Protein AF-A0A182MPG1-F1 (afdb_monomer_lite)

InterPro domains:
  IPR003508 CIDE-N domain [PF02017] (20-88)
  IPR003508 CIDE-N domain [PS51135] (14-90)
  IPR003508 CIDE-N domain [SM00266] (19-88)

Structure (mmCIF, N/CA/C/O backbone):
data_AF-A0A182MPG1-F1
#
_entry.id   AF-A0A182MPG1-F1
#
loop_
_atom_site.group_PDB
_atom_site.id
_atom_site.type_symbol
_atom_site.label_atom_id
_atom_site.label_alt_id
_atom_site.label_comp_id
_atom_site.label_asym_id
_atom_site.label_entity_id
_atom_site.label_seq_id
_atom_site.pdbx_PDB_ins_code
_atom_site.Cartn_x
_atom_site.Cartn_y
_atom_site.Cartn_z
_atom_site.occupancy
_atom_site.B_iso_or_equiv
_atom_site.auth_seq_id
_atom_site.auth_comp_id
_atom_site.auth_asym_id
_atom_site.auth_atom_id
_atom_site.pdbx_PDB_model_num
ATOM 1 N N . MET A 1 1 ? -39.205 3.440 15.654 1.00 40.41 1 MET A N 1
ATOM 2 C CA . MET A 1 1 ? -37.784 3.112 15.897 1.00 40.41 1 MET A CA 1
ATOM 3 C C . MET A 1 1 ? -37.201 2.567 14.600 1.00 40.41 1 MET A C 1
ATOM 5 O O . MET A 1 1 ? -37.472 1.423 14.283 1.00 40.41 1 MET A O 1
ATOM 9 N N . ASN A 1 2 ? -36.494 3.387 13.814 1.00 43.78 2 ASN A N 1
ATOM 10 C CA . ASN A 1 2 ? -35.756 2.921 12.631 1.00 43.78 2 ASN A CA 1
ATOM 11 C C . ASN A 1 2 ? -34.266 2.950 12.974 1.00 43.78 2 ASN A C 1
ATOM 13 O O . ASN A 1 2 ? -33.605 3.984 12.898 1.00 43.78 2 ASN A O 1
ATOM 17 N N . LEU A 1 3 ? -33.787 1.811 13.464 1.00 46.62 3 LEU A N 1
ATOM 18 C CA . LEU A 1 3 ? -32.393 1.553 13.791 1.00 46.62 3 LEU A CA 1
ATOM 19 C C . LEU A 1 3 ? -31.686 1.035 12.537 1.00 46.62 3 LEU A C 1
ATOM 21 O O . LEU A 1 3 ? -31.651 -0.172 12.343 1.00 46.62 3 LEU A O 1
ATOM 25 N N . SER A 1 4 ? -31.140 1.924 11.703 1.00 46.75 4 SER A N 1
ATOM 26 C CA . SER A 1 4 ? -30.014 1.593 10.801 1.00 46.75 4 SER A CA 1
ATOM 27 C C . SER A 1 4 ? -29.533 2.778 9.950 1.00 46.75 4 SER A C 1
ATOM 29 O O . SER A 1 4 ? -28.983 2.589 8.874 1.00 46.75 4 SER A O 1
ATOM 31 N N . ASN A 1 5 ? -29.601 4.015 10.457 1.00 42.50 5 ASN A N 1
ATOM 32 C CA . ASN A 1 5 ? -28.712 5.082 9.957 1.00 42.50 5 ASN A CA 1
ATOM 33 C C . ASN A 1 5 ? -27.283 4.955 10.542 1.00 42.50 5 ASN A C 1
ATOM 35 O O . ASN A 1 5 ? -26.509 5.909 10.551 1.00 42.50 5 ASN A O 1
ATOM 39 N N . SER A 1 6 ? -26.921 3.769 11.042 1.00 43.47 6 SER A N 1
ATOM 40 C CA . SER A 1 6 ? -25.649 3.489 11.717 1.00 43.47 6 SER A CA 1
ATOM 41 C C . SER A 1 6 ? -24.460 3.291 10.769 1.00 43.47 6 SER A C 1
ATOM 43 O O . SER A 1 6 ? -23.341 3.146 11.247 1.00 43.47 6 SER A O 1
ATOM 45 N N . ILE A 1 7 ? -24.652 3.326 9.445 1.00 49.94 7 ILE A N 1
ATOM 46 C CA . ILE A 1 7 ? -23.551 3.136 8.475 1.00 49.94 7 ILE A CA 1
ATOM 47 C C . ILE A 1 7 ? -22.720 4.425 8.282 1.00 49.94 7 ILE A C 1
ATOM 49 O O . ILE A 1 7 ? -21.638 4.398 7.715 1.00 49.94 7 ILE A O 1
ATOM 53 N N . GLN A 1 8 ? -23.152 5.563 8.830 1.00 46.91 8 GLN A N 1
ATOM 54 C CA . GLN A 1 8 ? -22.459 6.852 8.666 1.00 46.91 8 GLN A CA 1
ATOM 55 C C . GLN A 1 8 ? -21.377 7.133 9.731 1.00 46.91 8 GLN A C 1
ATOM 57 O O . GLN A 1 8 ? -20.871 8.252 9.801 1.00 46.91 8 GLN A O 1
ATOM 62 N N . ARG A 1 9 ? -21.039 6.170 10.608 1.00 46.00 9 ARG A N 1
ATOM 63 C CA . ARG A 1 9 ? -20.110 6.414 11.735 1.00 46.00 9 ARG A CA 1
ATOM 64 C C . ARG A 1 9 ? -18.909 5.473 11.844 1.00 46.00 9 ARG A C 1
ATOM 66 O O . ARG A 1 9 ? -18.191 5.557 12.838 1.00 46.00 9 ARG A O 1
ATOM 73 N N . TYR A 1 10 ? -18.620 4.667 10.825 1.00 45.84 10 TYR A N 1
ATOM 74 C CA . TYR A 1 10 ? -17.230 4.267 10.612 1.00 45.84 10 TYR A CA 1
ATOM 75 C C . TYR A 1 10 ? -16.560 5.450 9.934 1.00 45.84 10 TYR A C 1
ATOM 77 O O . TYR A 1 10 ? -16.727 5.684 8.741 1.00 45.84 10 TYR A O 1
ATOM 85 N N . ARG A 1 11 ? -15.898 6.282 10.739 1.00 46.31 11 ARG A N 1
ATOM 86 C CA . ARG A 1 11 ? -14.968 7.291 10.242 1.00 46.31 11 ARG A CA 1
ATOM 87 C C . ARG A 1 11 ? -13.987 6.530 9.360 1.00 46.31 11 ARG A C 1
ATOM 89 O O . ARG A 1 11 ? -13.147 5.806 9.881 1.00 46.31 11 ARG A O 1
ATOM 96 N N . ILE A 1 12 ? -14.164 6.614 8.046 1.00 54.47 12 ILE A N 1
ATOM 97 C CA . ILE A 1 12 ? -13.234 6.024 7.098 1.00 54.47 12 ILE A CA 1
ATOM 98 C C . ILE A 1 12 ? -11.976 6.872 7.261 1.00 54.47 12 ILE A C 1
ATOM 100 O O . ILE A 1 12 ? -11.898 7.966 6.707 1.00 54.47 12 ILE A O 1
ATOM 104 N N . ASN A 1 13 ? -11.030 6.442 8.100 1.00 51.19 13 ASN A N 1
ATOM 105 C CA . ASN A 1 13 ? -9.737 7.118 8.180 1.00 51.19 13 ASN A CA 1
ATOM 106 C C . ASN A 1 13 ? -9.120 7.172 6.770 1.00 51.19 13 ASN A C 1
ATOM 108 O O . ASN A 1 13 ? -8.560 8.189 6.415 1.00 51.19 13 ASN A O 1
ATOM 112 N N . HIS A 1 14 ? -9.424 6.207 5.896 1.00 51.38 14 HIS A N 1
ATOM 113 C CA . HIS A 1 14 ? -9.058 6.170 4.474 1.00 51.38 14 HIS A CA 1
ATOM 114 C C . HIS A 1 14 ? -10.140 6.716 3.510 1.00 51.38 14 HIS A C 1
ATOM 116 O O . HIS A 1 14 ? -10.219 6.288 2.362 1.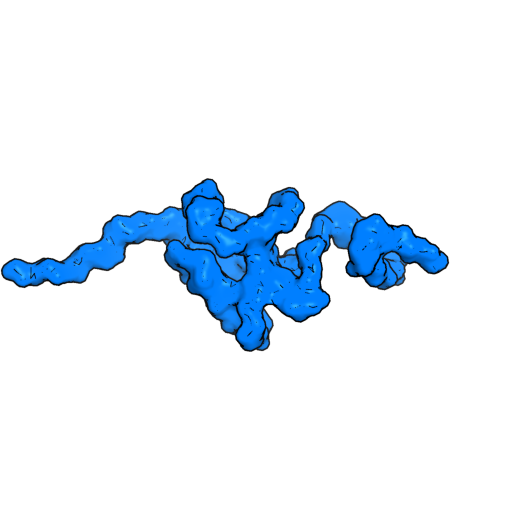00 51.38 14 HIS A O 1
ATOM 122 N N . ALA A 1 15 ? -11.010 7.655 3.923 1.00 51.78 15 ALA A N 1
ATOM 123 C CA . ALA A 1 15 ? -12.078 8.201 3.056 1.00 51.78 15 ALA A CA 1
ATOM 124 C C . ALA A 1 15 ? -11.553 8.799 1.736 1.00 51.78 15 ALA A C 1
ATOM 126 O O . ALA A 1 15 ? -12.291 8.905 0.757 1.00 51.78 15 ALA A O 1
ATOM 127 N N . LEU A 1 16 ? -10.284 9.211 1.734 1.00 57.47 16 LEU A N 1
ATOM 128 C CA . LEU A 1 16 ? -9.586 9.784 0.586 1.00 57.47 16 LEU A CA 1
ATOM 129 C C . LEU A 1 16 ? -9.038 8.715 -0.377 1.00 57.47 16 LEU A C 1
ATOM 131 O O . LEU A 1 16 ? -8.709 9.039 -1.517 1.00 57.47 16 LEU A O 1
ATOM 135 N N . GLY A 1 17 ? -9.022 7.450 0.049 1.00 70.75 17 GLY A N 1
ATOM 136 C CA . GLY A 1 17 ? -8.432 6.322 -0.658 1.00 70.75 17 GLY A CA 1
ATOM 137 C C . GLY A 1 17 ? -6.911 6.279 -0.566 1.00 70.75 17 GLY A C 1
ATOM 138 O O . GLY A 1 17 ? -6.242 7.309 -0.491 1.00 70.75 17 GLY A O 1
ATOM 139 N N . ASP A 1 18 ? -6.376 5.067 -0.605 1.00 82.12 18 ASP A N 1
ATOM 140 C CA . ASP A 1 18 ? -4.943 4.808 -0.584 1.00 82.12 18 ASP A CA 1
ATOM 141 C C . ASP A 1 18 ? -4.384 4.789 -2.001 1.00 82.12 18 ASP A C 1
ATOM 143 O O . ASP A 1 18 ? -5.048 4.394 -2.974 1.00 82.12 18 ASP A O 1
ATOM 147 N N . LEU A 1 19 ? -3.147 5.256 -2.132 1.00 87.38 19 LEU A N 1
ATOM 148 C CA . LEU A 1 19 ? -2.455 5.321 -3.407 1.00 87.38 19 LEU A CA 1
ATOM 149 C C . LEU A 1 19 ? -1.642 4.048 -3.592 1.00 87.38 19 LEU A C 1
ATOM 151 O O . LEU A 1 19 ? -0.567 3.903 -3.024 1.00 87.38 19 LEU A O 1
ATOM 155 N N . ILE A 1 20 ? -2.142 3.151 -4.437 1.00 88.88 20 ILE A N 1
ATOM 156 C CA . ILE A 1 20 ? -1.483 1.890 -4.760 1.00 88.88 20 ILE A CA 1
ATOM 157 C C . ILE A 1 20 ? -0.651 2.062 -6.030 1.00 88.88 20 ILE A C 1
ATOM 159 O O . ILE A 1 20 ? -1.183 2.268 -7.125 1.00 88.88 20 ILE A O 1
ATOM 163 N N . LYS A 1 21 ? 0.666 1.998 -5.887 1.00 89.56 21 LYS A N 1
ATOM 164 C CA . LYS A 1 21 ? 1.661 2.032 -6.959 1.00 89.56 21 LYS A CA 1
ATOM 165 C C . LYS A 1 21 ? 2.055 0.607 -7.351 1.00 89.56 21 LYS A C 1
ATOM 167 O O . LYS A 1 21 ? 1.965 -0.303 -6.535 1.00 89.56 21 LYS A O 1
ATOM 172 N N . ASP A 1 22 ? 2.484 0.398 -8.589 1.00 86.38 22 ASP A N 1
ATOM 173 C CA . ASP A 1 22 ? 3.138 -0.859 -8.972 1.00 86.38 22 ASP A CA 1
ATOM 174 C C . ASP A 1 22 ? 4.614 -0.871 -8.527 1.00 86.38 22 ASP A C 1
ATOM 176 O O . ASP A 1 22 ? 5.170 0.172 -8.175 1.00 86.38 22 ASP A O 1
ATOM 180 N N . VAL A 1 23 ? 5.274 -2.030 -8.591 1.00 82.06 23 VAL A N 1
ATOM 181 C CA . VAL A 1 23 ? 6.698 -2.173 -8.232 1.00 82.06 23 VAL A CA 1
ATOM 182 C C . VAL A 1 23 ? 7.629 -1.249 -9.022 1.00 82.06 23 VAL A C 1
ATOM 184 O O . VAL A 1 23 ? 8.657 -0.826 -8.501 1.00 82.06 23 VAL A O 1
ATOM 187 N N . THR A 1 24 ? 7.273 -0.871 -10.253 1.00 78.31 24 THR A N 1
ATOM 188 C CA . THR A 1 24 ? 8.023 0.090 -11.080 1.00 78.31 24 THR A CA 1
ATOM 189 C C . THR A 1 24 ? 7.704 1.553 -10.763 1.00 78.31 24 THR A C 1
ATOM 191 O O . THR A 1 24 ? 8.341 2.449 -11.320 1.00 78.31 24 THR A O 1
ATOM 194 N N . ARG A 1 25 ? 6.728 1.815 -9.879 1.00 79.44 25 ARG A N 1
ATOM 195 C CA . ARG A 1 25 ? 6.160 3.141 -9.566 1.00 79.44 25 ARG A CA 1
ATOM 196 C C . ARG A 1 25 ? 5.686 3.916 -10.804 1.00 79.44 25 ARG A C 1
ATOM 198 O O . ARG A 1 25 ? 5.441 5.121 -10.722 1.00 79.44 25 ARG A O 1
ATOM 205 N N . ALA A 1 26 ? 5.549 3.253 -11.953 1.00 76.06 26 ALA A N 1
ATOM 206 C CA . ALA A 1 26 ? 5.128 3.864 -13.208 1.00 76.06 26 ALA A CA 1
ATOM 207 C C . ALA A 1 26 ? 3.606 4.003 -13.259 1.00 76.06 26 ALA A C 1
ATOM 209 O O . ALA A 1 26 ? 3.075 4.954 -13.840 1.00 76.06 26 ALA A O 1
ATOM 210 N N . ILE A 1 27 ? 2.900 3.066 -12.628 1.00 81.12 27 ILE A N 1
ATOM 211 C CA . ILE A 1 27 ? 1.446 3.048 -12.548 1.00 81.12 27 ILE A CA 1
ATOM 212 C C . ILE A 1 27 ? 1.042 3.321 -11.104 1.00 81.12 27 ILE A C 1
ATOM 214 O O . ILE A 1 27 ? 1.482 2.637 -10.187 1.00 81.12 27 ILE A O 1
ATOM 218 N N . LYS A 1 28 ? 0.148 4.296 -10.912 1.00 86.81 28 LYS A N 1
ATOM 219 C CA . LYS A 1 28 ? -0.502 4.571 -9.626 1.00 86.81 28 LYS A CA 1
ATOM 220 C C . LYS A 1 28 ? -2.016 4.509 -9.757 1.00 86.81 28 LYS A C 1
ATOM 222 O O . LYS A 1 28 ? -2.589 5.011 -10.729 1.00 86.81 28 LYS A O 1
ATOM 227 N N . LYS A 1 29 ? -2.671 3.895 -8.780 1.00 85.75 29 LYS A N 1
ATOM 228 C CA . LYS A 1 29 ? -4.114 3.678 -8.722 1.00 85.75 29 LYS A CA 1
ATOM 229 C C . LYS A 1 29 ? -4.615 4.100 -7.347 1.00 85.75 29 LYS A C 1
ATOM 231 O O . LYS A 1 29 ? -4.155 3.589 -6.340 1.00 85.75 29 LYS A O 1
ATOM 236 N N . ALA A 1 30 ? -5.586 5.005 -7.313 1.00 85.62 30 ALA A N 1
ATOM 237 C CA . ALA A 1 30 ? -6.287 5.325 -6.075 1.00 85.62 30 ALA A CA 1
ATOM 238 C C . ALA A 1 30 ? -7.350 4.252 -5.797 1.00 85.62 30 ALA A C 1
ATOM 240 O O . ALA A 1 30 ? -8.198 3.974 -6.664 1.00 85.62 30 ALA A O 1
ATOM 241 N N . VAL A 1 31 ? -7.297 3.651 -4.612 1.00 83.94 31 VAL A N 1
ATOM 242 C CA . VAL A 1 31 ? -8.235 2.636 -4.131 1.00 83.94 31 VAL A CA 1
ATOM 243 C C . VAL A 1 31 ? -8.887 3.152 -2.857 1.00 83.94 31 VAL A C 1
ATOM 245 O O . VAL A 1 31 ? -8.222 3.362 -1.856 1.00 83.94 31 VAL A O 1
ATOM 248 N N . VAL A 1 32 ? -10.203 3.359 -2.890 1.00 81.44 32 VAL A N 1
ATOM 249 C CA . VAL A 1 32 ? -10.968 3.701 -1.684 1.00 81.44 32 VAL A CA 1
ATOM 250 C C . VAL A 1 32 ? -11.450 2.404 -1.060 1.00 81.44 32 VAL A C 1
ATOM 252 O O . VAL A 1 32 ? -12.270 1.704 -1.662 1.00 81.44 32 VAL A O 1
ATOM 255 N N . ALA A 1 33 ? -10.934 2.077 0.116 1.00 75.81 33 ALA A N 1
ATOM 256 C CA . ALA A 1 33 ? -11.244 0.861 0.850 1.00 75.81 33 ALA A CA 1
ATOM 257 C C . ALA A 1 33 ? -11.264 1.141 2.356 1.00 75.81 33 ALA A C 1
ATOM 259 O O . ALA A 1 33 ? -10.609 2.067 2.831 1.00 75.81 33 ALA A O 1
ATOM 260 N N . GLY A 1 34 ? -12.065 0.372 3.093 1.00 71.38 34 GLY A N 1
ATOM 261 C CA . GLY A 1 34 ? -12.117 0.453 4.558 1.00 71.38 34 GLY A CA 1
ATOM 262 C C . GLY A 1 34 ? -11.167 -0.514 5.265 1.00 71.38 34 GLY A C 1
ATOM 263 O O . GLY A 1 34 ? -10.907 -0.337 6.452 1.00 71.38 34 GLY A O 1
ATOM 264 N N . THR A 1 35 ? -10.678 -1.527 4.545 1.00 79.50 35 THR A N 1
ATOM 265 C CA . THR A 1 35 ? -9.884 -2.644 5.067 1.00 79.50 35 THR A CA 1
ATOM 266 C C . THR A 1 35 ? -8.764 -3.019 4.101 1.00 79.50 35 THR A C 1
ATOM 268 O O . THR A 1 35 ? -8.848 -2.758 2.896 1.00 79.50 35 THR A O 1
ATOM 271 N N . LEU A 1 36 ? -7.726 -3.678 4.619 1.00 83.44 36 LEU A N 1
ATOM 272 C CA . LEU A 1 36 ? -6.583 -4.140 3.828 1.00 83.44 36 LEU A CA 1
ATOM 273 C C . LEU A 1 36 ? -6.998 -5.166 2.758 1.00 83.44 36 LEU A C 1
ATOM 275 O O . LEU A 1 36 ? -6.524 -5.112 1.623 1.00 83.44 36 LEU A O 1
ATOM 279 N N . ASP A 1 37 ? -7.919 -6.071 3.091 1.00 85.56 37 ASP A N 1
ATOM 280 C CA . ASP A 1 37 ? -8.444 -7.074 2.155 1.00 85.56 37 ASP A CA 1
ATOM 281 C C . ASP A 1 37 ? -9.176 -6.431 0.963 1.00 85.56 37 ASP A C 1
ATOM 283 O O . ASP A 1 37 ? -8.958 -6.796 -0.200 1.00 85.56 37 ASP A O 1
ATOM 287 N N . GLU A 1 38 ? -9.963 -5.381 1.227 1.00 85.62 38 GLU A N 1
ATOM 288 C CA . GLU A 1 38 ? -10.597 -4.598 0.168 1.00 85.62 38 GLU A CA 1
ATOM 289 C C . GLU A 1 38 ? -9.564 -3.890 -0.714 1.00 85.62 38 GLU A C 1
ATOM 291 O O . GLU A 1 38 ? -9.755 -3.829 -1.933 1.00 85.62 38 GLU A O 1
ATOM 296 N N . VAL A 1 39 ? -8.485 -3.352 -0.128 1.00 86.25 39 VAL A N 1
ATOM 297 C CA . VAL A 1 39 ? -7.395 -2.723 -0.890 1.00 86.25 39 VAL A CA 1
ATOM 298 C C . VAL A 1 39 ? -6.788 -3.731 -1.855 1.00 86.25 39 VAL A C 1
ATOM 300 O O . VAL A 1 39 ? -6.689 -3.433 -3.044 1.00 86.25 39 VAL A O 1
ATOM 303 N N . ARG A 1 40 ? -6.427 -4.927 -1.377 1.00 88.19 40 ARG A N 1
ATOM 304 C CA . ARG A 1 40 ? -5.818 -5.992 -2.193 1.00 88.19 40 ARG A CA 1
ATOM 305 C C . ARG A 1 40 ? -6.739 -6.423 -3.329 1.00 88.19 40 ARG A C 1
ATOM 307 O O . ARG A 1 40 ? -6.310 -6.459 -4.482 1.00 88.19 40 ARG A O 1
ATOM 314 N N . SER A 1 41 ? -8.012 -6.655 -3.027 1.00 88.69 41 SER A N 1
ATOM 315 C CA . SER A 1 41 ? -9.014 -7.068 -4.014 1.00 88.69 41 SER A CA 1
ATOM 316 C C . SER A 1 41 ? -9.247 -5.998 -5.087 1.00 88.69 41 SER A C 1
ATOM 318 O O . SER A 1 41 ? -9.171 -6.277 -6.285 1.00 88.69 41 SER A O 1
ATOM 320 N N . LYS A 1 42 ? -9.456 -4.738 -4.681 1.00 88.19 42 LYS A N 1
ATOM 321 C CA . LYS A 1 42 ? -9.656 -3.615 -5.615 1.00 88.19 42 LYS A CA 1
ATOM 322 C C . LYS A 1 42 ? -8.386 -3.278 -6.389 1.00 88.19 42 LYS A C 1
ATOM 324 O O . LYS A 1 42 ? -8.473 -2.853 -7.540 1.00 88.19 42 LYS A O 1
ATOM 329 N N . ALA A 1 43 ? -7.211 -3.426 -5.777 1.00 88.88 43 ALA A N 1
ATOM 330 C CA . ALA A 1 43 ? -5.938 -3.272 -6.463 1.00 88.88 43 ALA A CA 1
ATOM 331 C C . ALA A 1 43 ? -5.820 -4.328 -7.565 1.00 88.88 43 ALA A C 1
ATOM 333 O O . ALA A 1 43 ? -5.667 -3.947 -8.722 1.00 88.88 43 ALA A O 1
ATOM 334 N N . ALA A 1 44 ? -5.982 -5.615 -7.246 1.00 89.44 44 ALA A N 1
ATOM 335 C CA . ALA A 1 44 ? -5.958 -6.702 -8.226 1.00 89.44 44 ALA A CA 1
ATOM 336 C C . ALA A 1 44 ? -6.889 -6.414 -9.417 1.00 89.44 44 ALA A C 1
ATOM 338 O O . ALA A 1 44 ? -6.437 -6.395 -10.563 1.00 89.44 44 ALA A O 1
ATOM 339 N N . GLU A 1 45 ? -8.143 -6.034 -9.148 1.00 88.31 45 GLU A N 1
ATOM 340 C CA . GLU A 1 45 ? -9.118 -5.658 -10.178 1.00 88.31 45 GLU A CA 1
ATOM 341 C C . GLU A 1 45 ? -8.646 -4.463 -11.030 1.00 88.31 45 GLU A C 1
ATOM 343 O O . GLU A 1 45 ? -8.675 -4.516 -12.261 1.00 88.31 45 GLU A O 1
ATOM 348 N N . LYS A 1 46 ? -8.139 -3.391 -10.405 1.00 86.56 46 LYS A N 1
ATOM 349 C CA . LYS A 1 46 ? -7.640 -2.195 -11.115 1.00 86.56 46 LYS A CA 1
ATOM 350 C C . LYS A 1 46 ? -6.373 -2.437 -11.926 1.00 86.56 46 LYS A C 1
ATOM 352 O O . LYS A 1 46 ? -6.137 -1.717 -12.902 1.00 86.56 46 LYS A O 1
ATOM 357 N N . PHE A 1 47 ? -5.544 -3.378 -11.493 1.00 84.00 47 PHE A N 1
ATOM 358 C CA . PHE A 1 47 ? -4.356 -3.828 -12.211 1.00 84.00 47 PHE A CA 1
ATOM 359 C C . PHE A 1 47 ? -4.682 -4.937 -13.225 1.00 84.00 47 PHE A C 1
ATOM 361 O O . PHE A 1 47 ? -3.810 -5.306 -14.008 1.00 84.00 47 PHE A O 1
ATOM 368 N N . GLY A 1 48 ? -5.929 -5.425 -13.267 1.00 84.06 48 GLY A N 1
ATOM 369 C CA . GLY A 1 48 ? -6.372 -6.476 -14.183 1.00 84.06 48 GLY A CA 1
ATOM 370 C C . GLY A 1 48 ? -5.752 -7.842 -13.882 1.00 84.06 48 GLY A C 1
ATOM 371 O O . GLY A 1 48 ? -5.565 -8.643 -14.796 1.00 84.06 48 GLY A O 1
ATOM 372 N N . ARG A 1 49 ? -5.386 -8.092 -12.623 1.00 82.50 49 ARG A N 1
ATOM 373 C CA . ARG A 1 49 ? -4.779 -9.338 -12.142 1.00 82.50 49 ARG A CA 1
ATOM 374 C C . ARG A 1 49 ? -5.815 -10.122 -11.334 1.00 82.50 49 ARG A C 1
ATOM 376 O O . ARG A 1 49 ? -6.626 -9.537 -10.623 1.00 82.50 49 ARG A O 1
ATOM 383 N N . THR A 1 50 ? -5.783 -11.445 -11.446 1.00 82.25 50 THR A N 1
ATOM 384 C CA . THR A 1 50 ? -6.600 -12.354 -10.621 1.00 82.25 50 THR A CA 1
ATOM 385 C C . THR A 1 50 ? -5.975 -12.634 -9.258 1.00 82.25 50 THR A C 1
ATOM 387 O O . THR A 1 50 ? -6.689 -12.980 -8.324 1.00 82.25 50 THR A O 1
ATOM 390 N N . ASP A 1 51 ? -4.657 -12.482 -9.142 1.00 87.06 51 ASP A N 1
ATOM 391 C CA . ASP A 1 51 ? -3.916 -12.692 -7.903 1.00 87.06 51 ASP A CA 1
ATOM 392 C C . ASP A 1 51 ? -3.978 -11.456 -7.002 1.00 87.06 51 ASP A C 1
ATOM 394 O O . ASP A 1 51 ? -3.839 -10.321 -7.470 1.00 87.06 51 ASP A O 1
ATOM 398 N N . LEU A 1 52 ? -4.144 -11.688 -5.698 1.00 86.81 52 LEU A N 1
ATOM 399 C CA . LEU A 1 52 ? -4.083 -10.629 -4.698 1.00 86.81 52 LEU A CA 1
ATOM 400 C C . LEU A 1 52 ? -2.631 -10.145 -4.563 1.00 86.81 52 LEU A C 1
ATOM 402 O O . LEU A 1 52 ? -1.744 -10.966 -4.319 1.00 86.81 52 LEU A O 1
ATOM 406 N N . PRO A 1 53 ? -2.364 -8.839 -4.722 1.00 89.38 53 PRO A N 1
ATOM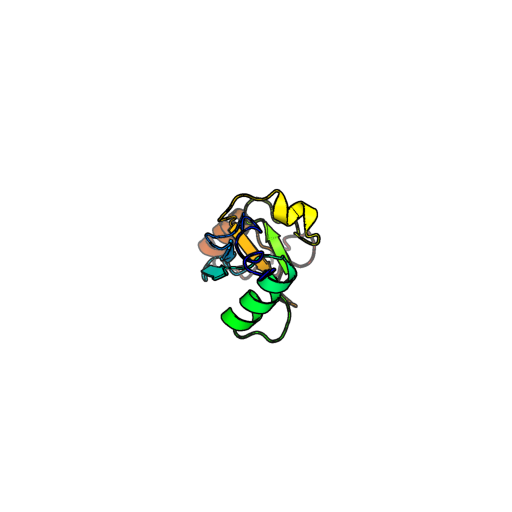 407 C CA . PRO A 1 53 ? -1.037 -8.301 -4.488 1.00 89.38 53 PRO A CA 1
ATOM 408 C C . PRO A 1 53 ? -0.743 -8.228 -2.990 1.00 89.38 53 PRO A C 1
ATOM 410 O O . PRO A 1 53 ? -1.627 -7.919 -2.185 1.00 89.38 53 PRO A O 1
ATOM 413 N N . ASN A 1 54 ? 0.525 -8.402 -2.632 1.00 90.25 54 ASN A N 1
ATOM 414 C CA . ASN A 1 54 ? 1.011 -8.045 -1.310 1.00 90.25 54 ASN A CA 1
ATOM 415 C C . ASN A 1 54 ? 1.261 -6.543 -1.262 1.00 90.25 54 ASN A C 1
ATOM 417 O O . ASN A 1 54 ? 1.863 -5.955 -2.163 1.00 90.25 54 ASN A O 1
ATOM 421 N N . ILE A 1 55 ? 0.794 -5.917 -0.194 1.00 89.31 55 ILE A N 1
ATOM 422 C CA . ILE A 1 55 ? 0.887 -4.476 -0.011 1.00 89.31 55 ILE A CA 1
ATOM 423 C C . ILE A 1 55 ? 2.144 -4.191 0.793 1.00 89.31 55 ILE A C 1
ATOM 425 O O . ILE A 1 55 ? 2.323 -4.749 1.865 1.00 89.31 55 ILE A O 1
ATOM 429 N N . HIS A 1 56 ? 3.011 -3.339 0.268 1.00 90.69 56 HIS A N 1
ATOM 430 C CA . HIS A 1 56 ? 4.228 -2.897 0.940 1.00 90.69 56 HIS A CA 1
ATOM 431 C C . HIS A 1 56 ? 4.229 -1.373 1.039 1.00 90.69 56 HIS A C 1
ATOM 433 O O . HIS A 1 56 ? 3.609 -0.699 0.217 1.00 90.69 56 HIS A O 1
ATOM 439 N N . LEU A 1 57 ? 4.928 -0.800 2.010 1.00 88.06 57 LEU A N 1
ATOM 440 C CA . LEU A 1 57 ? 5.090 0.649 2.096 1.00 88.06 57 LEU A CA 1
ATOM 441 C C . LEU A 1 57 ? 6.009 1.160 0.991 1.00 88.06 57 LEU A C 1
ATOM 443 O O . LEU A 1 57 ? 7.051 0.573 0.697 1.00 88.06 57 LEU A O 1
ATOM 447 N N . ASP A 1 58 ? 5.661 2.304 0.404 1.00 85.25 58 ASP A N 1
ATOM 448 C CA . ASP A 1 58 ? 6.550 2.950 -0.560 1.00 85.25 58 ASP A CA 1
ATOM 449 C C . ASP A 1 58 ? 7.835 3.481 0.094 1.00 85.25 58 ASP A C 1
ATOM 451 O O . ASP A 1 58 ? 8.884 3.496 -0.548 1.00 85.25 58 ASP A O 1
ATOM 455 N N . SER A 1 59 ? 7.751 3.883 1.370 1.00 79.19 59 SER A N 1
ATOM 456 C CA . SER A 1 59 ? 8.848 4.532 2.098 1.00 79.19 59 SER A CA 1
ATOM 457 C C . SER A 1 59 ? 10.047 3.618 2.343 1.00 79.19 59 SER A C 1
ATOM 459 O O . SER A 1 59 ? 11.181 4.079 2.258 1.00 79.19 59 SER A O 1
ATOM 461 N N . ASP A 1 60 ? 9.813 2.359 2.708 1.00 76.81 60 ASP A N 1
ATOM 462 C CA . ASP A 1 60 ? 10.876 1.443 3.139 1.00 76.81 60 ASP A CA 1
ATOM 463 C C . ASP A 1 60 ? 10.678 -0.012 2.689 1.00 76.81 60 ASP A C 1
ATOM 465 O O . ASP A 1 60 ? 11.567 -0.837 2.897 1.00 76.81 60 ASP A O 1
ATOM 469 N N . GLY A 1 61 ? 9.548 -0.334 2.052 1.00 81.25 61 GLY A N 1
ATOM 470 C CA . GLY A 1 61 ? 9.244 -1.694 1.625 1.00 81.25 61 GLY A CA 1
ATOM 471 C C . GLY A 1 61 ? 8.768 -2.619 2.738 1.00 81.25 61 GLY A C 1
ATOM 472 O O . GLY A 1 61 ? 8.770 -3.827 2.530 1.00 81.25 61 GLY A O 1
ATOM 473 N N . THR A 1 62 ? 8.348 -2.103 3.896 1.00 87.06 62 THR A N 1
ATOM 474 C CA . THR A 1 62 ? 7.711 -2.918 4.940 1.00 87.06 62 THR A CA 1
ATOM 475 C C . THR A 1 62 ? 6.416 -3.518 4.406 1.00 87.06 62 THR A C 1
ATOM 477 O O . THR A 1 62 ? 5.556 -2.792 3.903 1.00 87.06 62 THR A O 1
ATOM 480 N N . GLU A 1 63 ? 6.272 -4.838 4.498 1.00 89.19 63 GLU A N 1
ATOM 481 C CA . GLU A 1 63 ? 5.031 -5.520 4.138 1.00 89.19 63 GLU A CA 1
ATOM 482 C C . GLU A 1 63 ? 3.926 -5.163 5.140 1.00 89.19 63 GLU A C 1
ATOM 484 O O . GLU A 1 63 ? 4.122 -5.215 6.351 1.00 89.19 63 GLU A O 1
ATOM 489 N N . VAL A 1 64 ? 2.764 -4.778 4.616 1.00 88.00 64 VAL A N 1
ATOM 490 C CA . VAL A 1 64 ? 1.540 -4.539 5.379 1.00 88.00 64 VAL A CA 1
ATOM 491 C C . VAL A 1 64 ? 0.679 -5.790 5.255 1.00 88.00 64 VAL A C 1
ATOM 493 O O . VAL A 1 64 ? -0.042 -5.980 4.264 1.00 88.00 64 VAL A O 1
ATOM 496 N N . ASP A 1 65 ? 0.792 -6.669 6.245 1.00 87.38 65 ASP A N 1
ATOM 497 C CA . ASP A 1 65 ? 0.073 -7.939 6.329 1.00 87.38 65 ASP A CA 1
ATOM 498 C C . ASP A 1 65 ? -1.154 -7.897 7.249 1.00 87.38 65 ASP A C 1
ATOM 500 O O . ASP A 1 65 ? -2.127 -8.593 6.953 1.00 87.38 65 ASP A O 1
ATOM 504 N N . ASP A 1 66 ? -1.156 -7.017 8.254 1.00 85.75 66 ASP A N 1
ATOM 505 C CA . ASP A 1 66 ? -2.228 -6.884 9.248 1.00 85.75 66 ASP A CA 1
ATOM 506 C C . ASP A 1 66 ? -3.025 -5.565 9.170 1.00 85.75 66 ASP A C 1
ATOM 508 O O . ASP A 1 66 ? -2.513 -4.487 8.842 1.00 85.75 66 ASP A O 1
ATOM 512 N N . GLU A 1 67 ? -4.309 -5.635 9.545 1.00 81.56 67 GLU A N 1
ATOM 513 C CA . GLU A 1 67 ? -5.217 -4.477 9.563 1.00 81.56 67 GLU A CA 1
ATOM 514 C C . GLU A 1 67 ? -4.834 -3.428 10.610 1.00 81.56 67 GLU A C 1
ATOM 516 O O . GLU A 1 67 ? -4.991 -2.233 10.358 1.00 81.56 67 GLU A O 1
ATOM 521 N N . ASP A 1 68 ? -4.316 -3.854 11.764 1.00 84.44 68 ASP A N 1
ATOM 522 C CA . ASP A 1 68 ? -3.906 -2.941 12.833 1.00 84.44 68 ASP A CA 1
ATOM 523 C C . ASP A 1 68 ? -2.812 -1.993 12.340 1.00 84.44 68 ASP A C 1
ATOM 525 O O . ASP A 1 68 ? -2.890 -0.786 12.567 1.00 84.44 68 ASP A O 1
ATOM 529 N N . TYR A 1 69 ? -1.836 -2.520 11.593 1.00 83.31 69 TYR A N 1
ATOM 530 C CA . TYR A 1 69 ? -0.785 -1.709 10.989 1.00 83.31 69 TYR A CA 1
ATOM 531 C C . TYR A 1 69 ? -1.363 -0.748 9.954 1.00 83.31 69 TYR A C 1
ATOM 533 O O . TYR A 1 69 ? -1.088 0.451 9.999 1.00 83.31 69 TYR A O 1
ATOM 541 N N . PHE A 1 70 ? -2.226 -1.252 9.070 1.00 81.94 70 PHE A N 1
ATOM 542 C CA . PHE A 1 70 ? -2.877 -0.448 8.040 1.00 81.94 70 PHE A CA 1
ATOM 543 C C . PHE A 1 70 ? -3.666 0.736 8.627 1.00 81.94 70 PHE A C 1
ATOM 545 O O . PHE A 1 70 ? -3.572 1.846 8.113 1.00 81.94 70 PHE A O 1
ATOM 552 N N . GLN A 1 71 ? -4.361 0.541 9.752 1.00 80.31 71 GLN A N 1
ATOM 553 C CA . GLN A 1 71 ? -5.106 1.605 10.438 1.00 80.31 71 GLN A CA 1
ATOM 554 C C . GLN A 1 71 ? -4.221 2.677 11.086 1.00 80.31 71 GLN A C 1
ATOM 556 O O . GLN A 1 71 ? -4.711 3.773 11.374 1.00 80.31 71 GLN A O 1
ATOM 561 N N . THR A 1 72 ? -2.945 2.377 11.343 1.00 82.38 72 THR A N 1
ATOM 562 C CA . THR A 1 72 ? -1.986 3.379 11.832 1.00 82.38 72 THR A CA 1
ATOM 563 C C . THR A 1 72 ? -1.440 4.281 10.727 1.00 82.38 72 THR A C 1
ATOM 565 O O . THR A 1 72 ? -0.854 5.320 11.036 1.00 82.38 72 THR A O 1
ATOM 568 N N . LEU A 1 73 ? -1.633 3.909 9.456 1.00 79.81 73 LEU A N 1
ATOM 569 C CA . LEU A 1 73 ? -1.138 4.664 8.310 1.00 79.81 73 LEU A CA 1
ATOM 570 C C . LEU A 1 73 ? -1.969 5.920 8.042 1.00 79.81 73 LEU A C 1
ATOM 572 O O . LEU A 1 73 ? -3.152 6.013 8.377 1.00 79.81 73 LEU A O 1
ATOM 576 N N . GLU A 1 74 ? -1.330 6.908 7.413 1.00 77.62 74 GLU A N 1
ATOM 577 C CA . GLU A 1 74 ? -1.998 8.161 7.085 1.00 77.62 74 GLU A CA 1
ATOM 578 C C . GLU A 1 74 ? -3.070 7.987 5.988 1.00 77.62 74 GLU A C 1
ATOM 580 O O . GLU A 1 74 ? -2.910 7.184 5.063 1.00 77.62 74 GLU A O 1
ATOM 585 N N . PRO A 1 75 ? -4.160 8.775 6.045 1.00 69.06 75 PRO A N 1
ATOM 586 C CA . PRO A 1 75 ? -5.158 8.844 4.982 1.00 69.06 75 PRO A CA 1
ATOM 587 C C . PRO A 1 75 ? -4.536 9.355 3.682 1.00 69.06 75 PRO A C 1
ATOM 589 O O . PRO A 1 75 ? -4.365 10.566 3.595 1.00 69.06 75 PRO A O 1
ATOM 592 N N . ASN A 1 76 ? -4.312 8.495 2.674 1.00 72.25 76 ASN A N 1
ATOM 593 C CA . ASN A 1 76 ? -3.527 8.729 1.434 1.00 72.25 76 ASN A CA 1
ATOM 594 C C . ASN A 1 76 ? -2.143 8.064 1.397 1.00 72.25 76 ASN A C 1
ATOM 596 O O . ASN A 1 76 ? -1.353 8.396 0.506 1.00 72.25 76 ASN A O 1
ATOM 600 N N . ALA A 1 77 ? -1.856 7.149 2.324 1.00 80.38 77 ALA A N 1
ATOM 601 C CA . ALA A 1 77 ? -0.594 6.433 2.351 1.00 80.38 77 ALA A CA 1
ATOM 602 C C . ALA A 1 77 ? -0.232 5.878 0.964 1.00 80.38 77 ALA A C 1
ATOM 604 O O . ALA A 1 77 ? -1.068 5.337 0.227 1.00 80.38 77 ALA A O 1
ATOM 605 N N . GLU A 1 78 ? 1.037 6.049 0.604 1.00 87.44 78 GLU A N 1
ATOM 606 C CA . GLU A 1 78 ? 1.582 5.512 -0.632 1.00 87.44 78 GLU A CA 1
ATOM 607 C C . GLU A 1 78 ? 2.037 4.076 -0.389 1.00 87.44 78 GLU A C 1
ATOM 609 O O . GLU A 1 78 ? 2.966 3.801 0.374 1.00 87.44 78 GLU A O 1
ATOM 614 N N . LEU A 1 79 ? 1.352 3.156 -1.052 1.00 89.19 79 LEU A N 1
ATOM 615 C CA . LEU A 1 79 ? 1.550 1.725 -0.927 1.00 89.19 79 LEU A CA 1
ATOM 616 C C . LEU A 1 79 ? 1.982 1.160 -2.276 1.00 89.19 79 LEU A C 1
ATOM 618 O O . LEU A 1 79 ? 1.599 1.660 -3.331 1.00 89.19 79 LEU A O 1
ATOM 622 N N . ILE A 1 80 ? 2.762 0.094 -2.253 1.00 89.31 80 ILE A N 1
ATOM 623 C CA . ILE A 1 80 ? 3.231 -0.639 -3.422 1.00 89.31 80 ILE A CA 1
ATOM 624 C C . ILE A 1 80 ? 2.503 -1.981 -3.446 1.00 89.31 80 ILE A C 1
ATOM 626 O O . ILE A 1 80 ? 2.594 -2.762 -2.502 1.00 89.31 80 ILE A O 1
ATOM 630 N N . ALA A 1 81 ? 1.786 -2.251 -4.533 1.00 90.50 81 ALA A N 1
ATOM 631 C CA . ALA A 1 81 ? 1.251 -3.569 -4.836 1.00 90.50 81 ALA A CA 1
ATOM 632 C C . ALA A 1 81 ? 2.341 -4.420 -5.492 1.00 90.50 81 ALA A C 1
ATOM 634 O O . ALA A 1 81 ? 2.799 -4.122 -6.596 1.00 90.50 81 ALA A O 1
ATOM 635 N N . VAL A 1 82 ? 2.725 -5.491 -4.807 1.00 88.56 82 VAL A N 1
ATOM 636 C CA . VAL A 1 82 ? 3.677 -6.496 -5.276 1.00 88.56 82 VAL A CA 1
ATOM 637 C C . VAL A 1 82 ? 2.891 -7.742 -5.661 1.00 88.56 82 VAL A C 1
ATOM 639 O O . VAL A 1 82 ? 2.311 -8.402 -4.800 1.00 88.56 82 VAL A O 1
ATOM 642 N N . PHE A 1 83 ? 2.827 -8.061 -6.952 1.00 88.00 83 PHE A N 1
ATOM 643 C CA . PHE A 1 83 ? 2.137 -9.268 -7.409 1.00 88.00 83 PHE A CA 1
ATOM 644 C C . PHE A 1 83 ? 3.016 -10.511 -7.270 1.00 88.00 83 PHE A C 1
ATOM 646 O O . PHE A 1 83 ? 4.236 -10.430 -7.138 1.00 88.00 83 PHE A O 1
ATOM 653 N N . SER A 1 84 ? 2.390 -11.687 -7.349 1.00 80.19 84 SER A N 1
ATOM 654 C CA . SER A 1 84 ? 3.120 -12.954 -7.403 1.00 80.19 84 SER A CA 1
ATOM 655 C C . SER A 1 84 ? 4.128 -12.952 -8.561 1.00 80.19 84 SER A C 1
ATOM 657 O O . SER A 1 84 ? 3.770 -12.688 -9.712 1.00 80.19 84 SER A O 1
ATOM 659 N N . GLY A 1 85 ? 5.398 -13.216 -8.241 1.00 77.69 85 GLY A N 1
ATOM 660 C CA . GLY A 1 85 ? 6.527 -13.149 -9.176 1.00 77.69 85 GLY A CA 1
ATOM 661 C C . GLY A 1 85 ? 7.237 -11.792 -9.240 1.00 77.69 85 GLY A C 1
ATOM 662 O O . GLY A 1 85 ? 8.275 -11.686 -9.891 1.00 77.69 85 GLY A O 1
ATOM 663 N N . GLU A 1 86 ? 6.722 -10.775 -8.551 1.00 80.69 86 GLU A N 1
ATOM 664 C CA . GL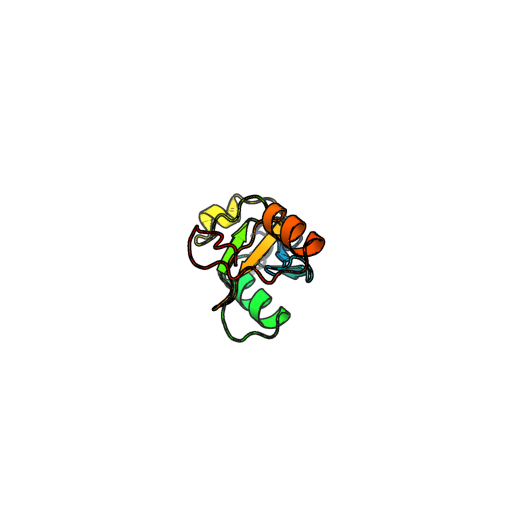U A 1 86 ? 7.354 -9.465 -8.402 1.00 80.69 86 GLU A CA 1
ATOM 665 C C . GLU A 1 86 ? 7.923 -9.305 -6.979 1.00 80.69 86 GLU A C 1
ATOM 667 O O . GLU A 1 86 ? 7.629 -10.071 -6.059 1.00 80.69 86 GLU A O 1
ATOM 672 N N . GLN A 1 87 ? 8.801 -8.322 -6.801 1.00 82.25 87 GLN A N 1
ATOM 673 C CA . GLN A 1 87 ? 9.414 -7.983 -5.516 1.00 82.25 87 GLN A CA 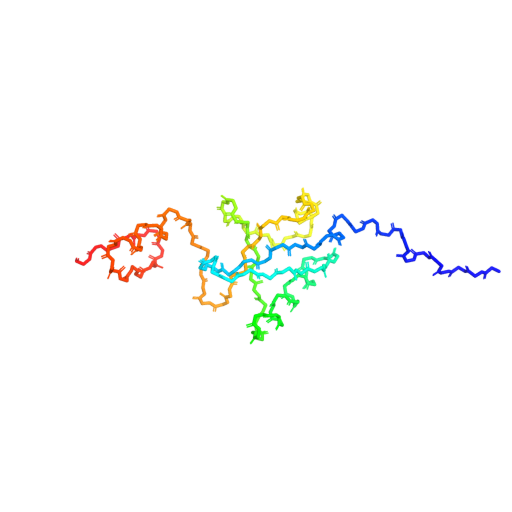1
ATOM 674 C C . GLN A 1 87 ? 9.334 -6.469 -5.348 1.00 82.25 87 GLN A C 1
ATOM 676 O O . GLN A 1 87 ? 9.423 -5.739 -6.338 1.00 82.25 87 GLN A O 1
ATOM 681 N N . TRP A 1 88 ? 9.192 -5.986 -4.112 1.00 83.44 88 TRP A N 1
ATOM 682 C CA . TRP A 1 88 ? 9.374 -4.563 -3.851 1.00 83.44 88 TRP A CA 1
ATOM 683 C C . TRP A 1 88 ? 10.808 -4.165 -4.222 1.00 83.44 88 TRP A C 1
ATOM 685 O O . TRP A 1 88 ? 11.771 -4.838 -3.851 1.00 83.44 88 TRP A O 1
ATOM 695 N N . ILE A 1 89 ? 10.944 -3.087 -4.993 1.00 77.62 89 ILE A N 1
ATOM 696 C CA . ILE A 1 89 ? 12.237 -2.586 -5.457 1.00 77.62 89 ILE A CA 1
ATOM 697 C C . ILE A 1 89 ? 12.406 -1.177 -4.918 1.00 77.62 89 ILE A C 1
ATOM 699 O O . ILE A 1 89 ? 11.555 -0.313 -5.140 1.00 77.62 89 ILE A O 1
ATOM 703 N N . ASP A 1 90 ? 13.525 -0.921 -4.256 1.00 76.12 90 ASP A N 1
ATOM 704 C CA . ASP A 1 90 ? 13.842 0.415 -3.774 1.00 76.12 90 ASP A CA 1
ATOM 705 C C . ASP A 1 90 ? 14.139 1.391 -4.934 1.00 76.12 90 ASP A C 1
ATOM 707 O O . ASP A 1 90 ? 14.657 1.024 -5.997 1.00 76.12 90 ASP A O 1
ATOM 711 N N . VAL A 1 91 ? 13.814 2.669 -4.729 1.00 67.75 91 VAL A N 1
ATOM 712 C CA . VAL A 1 91 ? 13.962 3.728 -5.742 1.00 67.75 91 VAL A CA 1
ATOM 713 C C . VAL A 1 91 ? 15.427 3.975 -6.120 1.00 67.75 91 VAL A C 1
ATOM 715 O O . VAL A 1 91 ? 15.723 4.331 -7.268 1.00 67.75 91 VAL A O 1
ATOM 718 N N . SER A 1 92 ? 16.361 3.764 -5.186 1.00 65.56 92 SER A N 1
ATOM 719 C CA . SER A 1 92 ? 17.798 3.889 -5.455 1.00 65.56 92 SER A CA 1
ATOM 720 C C . SER A 1 92 ? 18.277 2.807 -6.425 1.00 65.56 92 SER A C 1
ATOM 722 O O . SER A 1 92 ? 19.012 3.104 -7.372 1.00 65.56 92 SER A O 1
ATOM 724 N N . TYR A 1 93 ? 17.764 1.581 -6.282 1.00 62.22 93 TYR A N 1
ATOM 725 C CA . TYR A 1 93 ? 18.047 0.476 -7.197 1.00 62.22 93 TYR A CA 1
ATOM 726 C C . TYR A 1 93 ? 17.452 0.724 -8.589 1.00 62.22 93 TYR A C 1
ATOM 728 O O . TYR A 1 93 ? 18.084 0.402 -9.596 1.00 62.22 93 TYR A O 1
ATOM 736 N N . GLN A 1 94 ? 16.272 1.342 -8.688 1.00 57.09 94 GLN A N 1
ATOM 737 C CA . GLN A 1 94 ? 15.690 1.719 -9.986 1.00 57.09 94 GLN A CA 1
ATOM 738 C C . GLN A 1 94 ? 16.478 2.826 -10.691 1.00 57.09 94 GLN A C 1
ATOM 740 O O . GLN A 1 94 ? 16.668 2.771 -11.908 1.00 57.09 94 GLN A O 1
ATOM 745 N N . SER A 1 95 ? 16.951 3.820 -9.938 1.00 56.88 95 SER A N 1
ATOM 746 C CA . SER A 1 95 ? 17.717 4.941 -10.492 1.00 56.88 95 SER A CA 1
ATOM 747 C C . SER A 1 95 ? 19.048 4.475 -11.083 1.00 56.88 95 SER A C 1
ATOM 749 O O . SER A 1 95 ? 19.403 4.912 -12.175 1.00 56.88 95 SER A O 1
ATOM 751 N N . TRP A 1 96 ? 19.729 3.528 -10.425 1.00 55.50 96 TRP A N 1
ATOM 752 C CA . TRP A 1 96 ? 20.967 2.937 -10.944 1.00 55.50 96 TRP A CA 1
ATOM 753 C C . TRP A 1 96 ? 20.738 2.093 -12.212 1.00 55.50 96 TRP A C 1
ATOM 755 O O . TRP A 1 96 ? 21.474 2.228 -13.190 1.00 55.50 96 TRP A O 1
ATOM 765 N N . ASN A 1 97 ? 19.663 1.294 -12.248 1.00 53.84 97 ASN A N 1
ATOM 766 C CA . ASN A 1 97 ? 19.273 0.508 -13.428 1.00 53.84 97 ASN A CA 1
ATOM 767 C C . ASN A 1 97 ? 19.035 1.377 -14.673 1.00 53.84 97 ASN A C 1
ATOM 769 O O . ASN A 1 97 ? 19.453 1.033 -15.780 1.00 53.84 97 ASN A O 1
ATOM 773 N N . ARG A 1 98 ? 18.343 2.511 -14.503 1.00 53.50 98 ARG A N 1
ATOM 774 C CA . ARG A 1 98 ? 17.954 3.394 -15.613 1.00 53.50 98 ARG A CA 1
ATOM 775 C C . ARG A 1 98 ? 19.132 4.118 -16.260 1.00 53.50 98 ARG A C 1
ATOM 777 O O . ARG A 1 98 ? 19.028 4.472 -17.432 1.00 53.50 98 ARG A O 1
ATOM 784 N N . SER A 1 99 ? 20.219 4.342 -15.524 1.00 55.12 99 S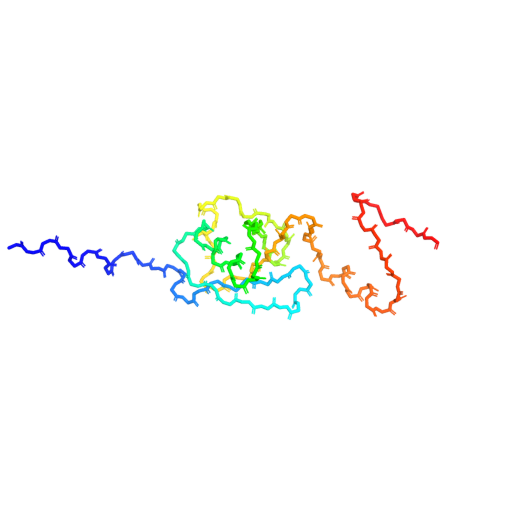ER A N 1
ATOM 785 C CA . SER A 1 99 ? 21.417 5.008 -16.045 1.00 55.12 99 SER A CA 1
ATOM 786 C C . SER A 1 99 ? 22.368 4.082 -16.808 1.00 55.12 99 SER A C 1
ATOM 788 O O . SER A 1 99 ? 23.108 4.577 -17.650 1.00 55.12 99 SER A O 1
ATOM 790 N N . GLU A 1 100 ? 22.350 2.767 -16.557 1.00 53.09 100 GLU A N 1
ATOM 791 C CA . GLU A 1 100 ? 23.417 1.851 -17.018 1.00 53.09 100 GLU A CA 1
ATOM 792 C C . GLU A 1 100 ? 22.949 0.759 -18.007 1.00 53.09 100 GLU A C 1
ATOM 794 O O . GLU A 1 100 ? 23.756 -0.052 -18.455 1.00 53.09 100 GLU A O 1
ATOM 799 N N . GLY A 1 101 ? 21.667 0.710 -18.390 1.00 51.44 101 GLY A N 1
ATOM 800 C CA . GLY A 1 101 ? 21.190 -0.161 -19.480 1.00 51.44 101 GLY A CA 1
ATOM 801 C C . GLY A 1 101 ? 21.393 -1.674 -19.277 1.00 51.44 101 GLY A C 1
ATOM 802 O O . GLY A 1 101 ? 21.302 -2.426 -20.245 1.00 51.44 101 GLY A O 1
ATOM 803 N N . SER A 1 102 ? 21.655 -2.133 -18.050 1.00 48.72 102 SER A N 1
ATOM 804 C CA . SER A 1 102 ? 21.875 -3.549 -17.727 1.00 48.72 102 SER A CA 1
ATOM 805 C C . SER A 1 102 ? 20.704 -4.115 -16.931 1.00 48.72 102 SER A C 1
ATOM 807 O O . SER A 1 102 ? 20.339 -3.582 -15.888 1.00 48.72 102 SER A O 1
ATOM 809 N N . ALA A 1 103 ? 20.111 -5.204 -17.424 1.00 44.44 103 ALA A N 1
ATOM 810 C CA . ALA A 1 103 ? 19.060 -5.939 -16.729 1.00 44.44 103 ALA A CA 1
ATOM 811 C C . ALA A 1 103 ? 19.650 -6.639 -15.495 1.00 44.44 103 ALA A C 1
ATOM 813 O O . ALA A 1 103 ? 20.274 -7.692 -15.613 1.00 44.44 103 ALA A O 1
ATOM 814 N N . ILE A 1 104 ? 19.476 -6.058 -14.308 1.00 49.91 104 ILE A N 1
ATOM 815 C CA . ILE A 1 104 ? 19.887 -6.715 -13.066 1.00 49.91 104 ILE A CA 1
ATOM 816 C C . ILE A 1 104 ? 18.801 -7.718 -12.681 1.00 49.91 104 ILE A C 1
ATOM 818 O O . ILE A 1 104 ? 17.678 -7.341 -12.343 1.00 49.91 104 ILE A O 1
ATOM 822 N N . VAL A 1 105 ? 19.135 -9.006 -12.709 1.00 44.41 105 VAL A N 1
ATOM 823 C CA . VAL A 1 105 ? 18.290 -10.050 -12.126 1.00 44.41 105 VAL A CA 1
ATOM 824 C C . VAL A 1 105 ? 18.567 -10.057 -10.625 1.00 44.41 105 VAL A C 1
ATOM 826 O O . VAL A 1 105 ? 19.602 -10.547 -10.178 1.00 44.41 105 VAL A O 1
ATOM 829 N N . VAL A 1 106 ? 17.680 -9.450 -9.836 1.00 43.94 106 VAL A N 1
ATOM 830 C CA . VAL A 1 106 ? 17.810 -9.443 -8.374 1.00 43.94 106 VAL A CA 1
ATOM 831 C C . VAL A 1 106 ? 17.246 -10.755 -7.838 1.00 43.94 106 VAL A C 1
ATOM 833 O O . VAL A 1 106 ? 16.047 -10.886 -7.616 1.00 43.94 106 VAL A O 1
ATOM 836 N N . THR A 1 107 ? 18.114 -11.742 -7.628 1.00 35.56 107 THR A N 1
ATOM 837 C CA . THR A 1 107 ? 17.807 -12.902 -6.783 1.00 35.56 107 THR A CA 1
ATOM 838 C C . THR A 1 107 ? 18.539 -12.732 -5.459 1.00 35.56 107 THR A C 1
ATOM 840 O O . THR A 1 107 ? 19.766 -12.756 -5.450 1.00 35.56 107 THR A O 1
ATOM 843 N N . GLY A 1 108 ? 17.797 -12.542 -4.364 1.00 43.91 108 GLY A N 1
ATOM 844 C CA . GLY A 1 108 ? 18.277 -12.671 -2.982 1.00 43.91 108 GLY A CA 1
ATOM 845 C C . GLY A 1 108 ? 19.611 -11.983 -2.666 1.00 43.91 108 GLY A C 1
ATOM 846 O O . GLY A 1 108 ? 20.661 -12.612 -2.723 1.00 43.91 108 GLY A O 1
ATOM 847 N N . TYR A 1 109 ? 19.565 -10.708 -2.269 1.00 42.00 109 TYR A N 1
ATOM 848 C CA . TYR A 1 109 ? 20.660 -9.998 -1.580 1.00 42.00 109 TYR A CA 1
ATOM 849 C C . TYR A 1 109 ? 22.067 -10.071 -2.211 1.00 42.00 109 TYR A C 1
ATOM 851 O O . TYR A 1 109 ? 23.068 -9.941 -1.507 1.00 42.00 109 TYR A O 1
ATOM 859 N N . SER A 1 110 ? 22.201 -10.257 -3.524 1.00 41.50 110 SER A N 1
ATOM 860 C CA . SER A 1 110 ? 23.502 -10.165 -4.195 1.00 41.50 110 SER A CA 1
ATOM 861 C C . SER A 1 110 ? 23.360 -9.621 -5.610 1.00 41.50 110 SER A C 1
ATOM 863 O O . SER A 1 110 ? 22.736 -10.229 -6.474 1.00 41.50 110 SER A O 1
ATOM 865 N N 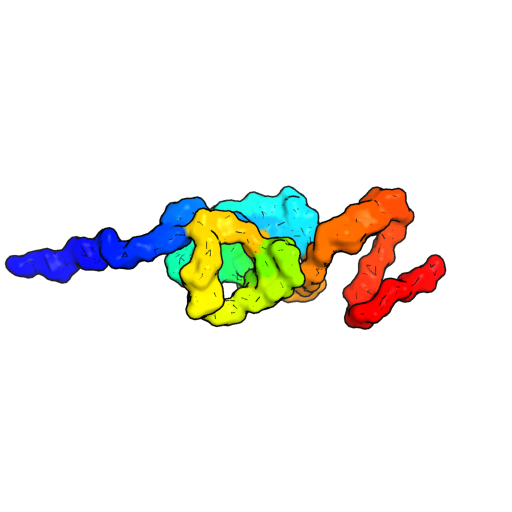. VAL A 1 111 ? 23.973 -8.458 -5.845 1.00 46.41 111 VAL A N 1
ATOM 866 C CA . VAL A 1 111 ? 24.150 -7.887 -7.184 1.00 46.41 111 VAL A CA 1
ATOM 867 C C . VAL A 1 111 ? 25.312 -8.630 -7.843 1.00 46.41 111 VAL A C 1
ATOM 869 O O . VAL A 1 111 ? 26.476 -8.303 -7.609 1.00 46.41 111 VAL A O 1
ATOM 872 N N . ILE A 1 112 ? 25.012 -9.662 -8.633 1.00 45.62 112 ILE A N 1
ATOM 873 C CA . ILE A 1 112 ? 26.030 -10.353 -9.431 1.00 45.62 112 ILE A CA 1
ATOM 874 C C . ILE A 1 112 ? 26.281 -9.512 -10.687 1.00 45.62 112 ILE A C 1
ATOM 876 O O . ILE A 1 112 ? 25.403 -9.369 -11.534 1.00 45.62 112 ILE A O 1
ATOM 880 N N . ARG A 1 113 ? 27.477 -8.922 -10.779 1.00 48.66 113 ARG A N 1
ATOM 881 C CA . ARG A 1 113 ? 27.971 -8.251 -11.990 1.00 48.66 113 ARG A CA 1
ATOM 882 C C . ARG A 1 113 ? 28.383 -9.326 -13.001 1.00 48.66 113 ARG A C 1
ATOM 884 O O . ARG A 1 113 ? 29.151 -10.211 -12.627 1.00 48.66 113 ARG A O 1
ATOM 891 N N . SER A 1 114 ? 27.884 -9.255 -14.236 1.00 45.41 114 SER A N 1
ATOM 892 C CA . SER A 1 114 ? 28.468 -9.972 -15.381 1.00 45.41 114 SER A CA 1
ATOM 893 C C . SER A 1 114 ? 29.639 -9.191 -15.953 1.00 45.41 114 SER A C 1
ATOM 895 O O . SER A 1 114 ? 29.450 -7.963 -16.118 1.00 45.41 114 SER A O 1
#

pLDDT: mean 71.64, std 17.29, range [35.56, 90.69]

Radius of gyration: 17.31 Å; chains: 1; bounding box: 66×23×35 Å

Sequence (114 aa):
MNLSNSIQRYRINHALGDLIKDVTRAIKKAVVAGTLDEVRSKAAEKFGRTDLPNIHLDSDGTEVDDEDYFQTLEPNAELIAVFSGEQWIDVSYQSWNRSEGSAIVVTGYSVIRS

Foldseek 3Di:
DDPDVVPVPPPQLQQVFEWEAELLSPDIDGQRDSFPVSVQVVVCVVVVHPFRFFKAALVPRHTDPDRVVVVVDHRHGYIYGAGVVGGRDHPVRVVVCVVPVDDQPDDPPDRDDD

Organism: NCBI:txid139723

Secondary structure (DSSP, 8-state):
-----GGGGS--TTTT-EEEEETTSS-EEEE--SSHHHHHHHHHHHHT-SSPPEEEETTT--EE-SHHHHHHS-TT-EEEEE-TT-----HHHHHHHHHH-------SS-----